Protein AF-A0A6C0F712-F1 (afdb_monomer_lite)

Foldseek 3Di:
DPVVVVVVPPPDPPDPPPPDPPVVVVVVVVVVVVVVVCVVVVVVPPPPCDPVNDDPVVLVVVLVVCVVCLVVLLVVLLVVLCVVCVPDDLPDDVSVVVSSVSSVVVSCPPPVSVVSVVVVVVVVVVVVVVVCVVVVD

Structure (mmCIF, N/CA/C/O backbone):
data_AF-A0A6C0F712-F1
#
_entry.id   AF-A0A6C0F712-F1
#
loop_
_atom_site.group_PDB
_atom_site.id
_atom_site.type_symbol
_atom_site.label_atom_id
_atom_site.label_alt_id
_atom_site.label_comp_id
_atom_site.label_asym_id
_atom_site.label_entity_id
_atom_site.label_seq_id
_atom_site.pdbx_PDB_ins_code
_atom_site.Cartn_x
_atom_site.Cartn_y
_atom_site.Cartn_z
_atom_site.occupancy
_atom_site.B_iso_or_equiv
_atom_site.auth_seq_id
_atom_site.auth_comp_id
_atom_site.auth_asym_id
_atom_site.auth_atom_id
_atom_site.pdbx_PDB_model_num
ATOM 1 N N . MET A 1 1 ? 10.070 54.646 58.671 1.00 51.31 1 MET A N 1
ATOM 2 C CA . MET A 1 1 ? 9.074 55.358 57.839 1.00 51.31 1 MET A CA 1
ATOM 3 C C . MET A 1 1 ? 8.854 54.618 56.508 1.00 51.31 1 MET A C 1
ATOM 5 O O . MET A 1 1 ? 9.031 55.185 55.448 1.00 51.31 1 MET A O 1
ATOM 9 N N . PHE A 1 2 ? 8.523 53.323 56.560 1.00 39.59 2 PHE A N 1
ATOM 10 C CA . PHE A 1 2 ? 8.191 52.489 55.382 1.00 39.59 2 PHE A CA 1
ATOM 11 C C . PHE A 1 2 ? 7.162 51.411 55.765 1.00 39.59 2 PHE A C 1
ATOM 13 O O . PHE A 1 2 ? 6.309 51.051 54.967 1.00 39.59 2 PHE A O 1
ATOM 20 N N . ILE A 1 3 ? 7.178 50.969 57.030 1.00 53.66 3 ILE A N 1
ATOM 21 C CA . ILE A 1 3 ? 6.225 49.988 57.568 1.00 53.66 3 ILE A CA 1
ATOM 22 C C . ILE A 1 3 ? 4.807 50.569 57.737 1.00 53.66 3 ILE A C 1
ATOM 24 O O . ILE A 1 3 ? 3.833 49.856 57.521 1.00 53.66 3 ILE A O 1
ATOM 28 N N . GLU A 1 4 ? 4.655 51.864 58.036 1.00 46.22 4 GLU A N 1
ATOM 29 C CA . GLU A 1 4 ? 3.317 52.466 58.186 1.00 46.22 4 GLU A CA 1
ATOM 30 C C . GLU A 1 4 ? 2.574 52.670 56.856 1.00 46.22 4 GLU A C 1
ATOM 32 O O . GLU A 1 4 ? 1.346 52.643 56.841 1.00 46.22 4 GLU A O 1
ATOM 37 N N . TYR A 1 5 ? 3.284 52.774 55.726 1.00 47.88 5 TYR A N 1
ATOM 38 C CA . TYR A 1 5 ? 2.657 52.985 54.414 1.00 47.88 5 TYR A CA 1
ATOM 39 C C . TYR A 1 5 ? 1.962 51.721 53.872 1.00 47.88 5 TYR A C 1
ATOM 41 O O . TYR A 1 5 ? 1.014 51.807 53.097 1.00 47.88 5 TYR A O 1
ATOM 49 N N . MET A 1 6 ? 2.379 50.534 54.327 1.00 48.38 6 MET A N 1
ATOM 50 C CA . MET A 1 6 ? 1.754 49.265 53.929 1.00 48.38 6 MET A CA 1
ATOM 51 C C . MET A 1 6 ? 0.448 48.976 54.678 1.00 48.38 6 MET A C 1
ATOM 53 O O . MET A 1 6 ? -0.370 48.201 54.195 1.00 48.38 6 MET A O 1
ATOM 57 N N . LYS A 1 7 ? 0.208 49.601 55.840 1.00 46.94 7 LYS A N 1
ATOM 58 C CA . LYS A 1 7 ? -0.998 49.327 56.639 1.00 46.94 7 LYS A CA 1
ATOM 59 C C . LYS A 1 7 ? -2.237 50.060 56.110 1.00 46.94 7 LYS A C 1
ATOM 61 O O . LYS A 1 7 ? -3.353 49.611 56.347 1.00 46.94 7 LYS A O 1
ATOM 66 N N . GLN A 1 8 ? -2.046 51.160 55.379 1.00 44.62 8 GLN A N 1
ATOM 67 C CA . GLN A 1 8 ? -3.132 52.038 54.934 1.00 44.62 8 GLN A CA 1
ATOM 68 C C . GLN A 1 8 ? -3.795 51.597 53.613 1.00 44.62 8 GLN A C 1
ATOM 70 O O . GLN A 1 8 ? -4.915 52.015 53.333 1.00 44.62 8 GLN A O 1
ATOM 75 N N . ASN A 1 9 ? -3.155 50.716 52.832 1.00 44.38 9 ASN A N 1
ATOM 76 C CA . ASN A 1 9 ? -3.662 50.271 51.524 1.00 44.38 9 ASN A CA 1
ATOM 77 C C . ASN A 1 9 ? -4.457 48.952 51.550 1.00 44.38 9 ASN A C 1
ATOM 79 O O . ASN A 1 9 ? -4.994 48.547 50.525 1.00 44.38 9 ASN A O 1
ATOM 83 N N . THR A 1 10 ? -4.614 48.314 52.713 1.00 48.81 10 THR A N 1
ATOM 84 C CA . THR A 1 10 ? -5.407 47.074 52.870 1.00 48.81 10 THR A CA 1
ATOM 85 C C . THR A 1 10 ? -6.902 47.332 53.096 1.00 48.81 10 THR A C 1
ATOM 87 O O . THR A 1 10 ? -7.635 46.437 53.499 1.00 48.81 10 THR A O 1
ATOM 90 N N . SER A 1 11 ? -7.368 48.566 52.900 1.00 52.41 11 SER A N 1
ATOM 91 C CA . SER A 1 11 ? -8.751 48.968 53.202 1.00 52.41 11 SER A CA 1
ATOM 92 C C . SER A 1 11 ? -9.638 49.076 51.959 1.00 52.41 11 SER A C 1
ATOM 94 O O . SER A 1 11 ? -10.776 49.514 52.080 1.00 52.41 11 SER A O 1
ATOM 96 N N . ASN A 1 12 ? -9.130 48.748 50.763 1.00 52.22 12 ASN A N 1
ATOM 97 C CA . ASN A 1 12 ? -9.851 49.000 49.509 1.00 52.22 12 ASN A CA 1
ATOM 98 C C . ASN A 1 12 ? -9.628 47.933 48.419 1.00 52.22 12 ASN A C 1
ATOM 100 O O . ASN A 1 12 ? -9.678 48.224 47.223 1.00 52.22 12 ASN A O 1
ATOM 104 N N . GLU A 1 13 ? -9.406 46.676 48.808 1.00 48.56 13 GLU A N 1
ATOM 105 C CA . GLU A 1 13 ? -9.495 45.563 47.860 1.00 48.56 13 GLU A CA 1
ATOM 106 C C . GLU A 1 13 ? -10.964 45.190 47.624 1.00 48.56 13 GLU A C 1
ATOM 108 O O . GLU A 1 13 ? -11.522 44.310 48.266 1.00 48.56 13 GLU A O 1
ATOM 113 N N . ASN A 1 14 ? -11.592 45.854 46.653 1.00 58.47 14 ASN A N 1
ATOM 114 C CA . ASN A 1 14 ? -12.935 45.524 46.155 1.00 58.47 14 ASN A CA 1
ATOM 115 C C . ASN A 1 14 ? -12.926 44.346 45.156 1.00 58.47 14 ASN A C 1
ATOM 117 O O . ASN A 1 14 ? -13.817 44.208 44.317 1.00 58.47 14 ASN A O 1
ATOM 121 N N . ARG A 1 15 ? -11.884 43.508 45.192 1.00 54.81 15 ARG A N 1
ATOM 122 C CA . ARG A 1 15 ? -11.829 42.283 44.392 1.00 54.81 15 ARG A CA 1
ATOM 123 C C . ARG A 1 15 ? -12.619 41.219 45.150 1.00 54.81 15 ARG A C 1
ATOM 125 O O . ARG A 1 15 ? -12.338 41.036 46.333 1.00 54.81 15 ARG A O 1
ATOM 132 N N . PRO A 1 16 ? -13.585 40.522 44.527 1.00 51.97 16 PRO A N 1
ATOM 133 C CA . PRO A 1 16 ? -14.293 39.444 45.202 1.00 51.97 16 PRO A CA 1
ATOM 134 C C . PRO A 1 16 ? -13.269 38.403 45.658 1.00 51.97 16 PRO A C 1
ATOM 136 O O . PRO A 1 16 ? -12.667 37.705 44.842 1.00 51.97 16 PRO A O 1
ATOM 139 N N . GLN A 1 17 ? -13.030 38.337 46.969 1.00 57.62 17 GLN A N 1
ATOM 140 C CA . GLN A 1 17 ? -12.241 37.270 47.557 1.00 57.62 17 GLN A CA 1
ATOM 141 C C . GLN A 1 17 ? -13.099 36.014 47.502 1.00 57.62 17 GLN A C 1
ATOM 143 O O . GLN A 1 17 ? -14.034 35.829 48.281 1.00 57.62 17 GLN A O 1
ATOM 148 N N . ILE A 1 18 ? -12.798 35.167 46.523 1.00 58.44 18 ILE A N 1
ATOM 149 C CA . ILE A 1 18 ? -13.325 33.814 46.440 1.00 58.44 18 ILE A CA 1
ATOM 150 C C . ILE A 1 18 ? -12.720 33.053 47.629 1.00 58.44 18 ILE A C 1
ATOM 152 O O . ILE A 1 18 ? -11.618 32.517 47.552 1.00 58.44 18 ILE A O 1
ATOM 156 N N . SER A 1 19 ? -13.426 33.061 48.762 1.00 55.50 19 SER A N 1
ATOM 157 C CA . SER A 1 19 ? -13.165 32.170 49.894 1.00 55.50 19 SER A CA 1
ATOM 158 C C . SER A 1 19 ? -13.634 30.772 49.503 1.00 55.50 19 SER A C 1
ATOM 160 O O . SER A 1 19 ? -14.694 30.303 49.909 1.00 55.50 19 SER A O 1
ATOM 162 N N . VAL A 1 20 ? -12.882 30.140 48.610 1.00 56.72 20 VAL A N 1
ATOM 163 C CA . VAL A 1 20 ? -13.051 28.727 48.293 1.00 56.72 20 VAL A CA 1
ATOM 164 C C . VAL A 1 20 ? -11.977 28.000 49.077 1.00 56.72 20 VAL A C 1
ATOM 166 O O . VAL A 1 20 ? -10.790 28.325 48.991 1.00 56.72 20 VAL A O 1
ATOM 169 N N . LYS A 1 21 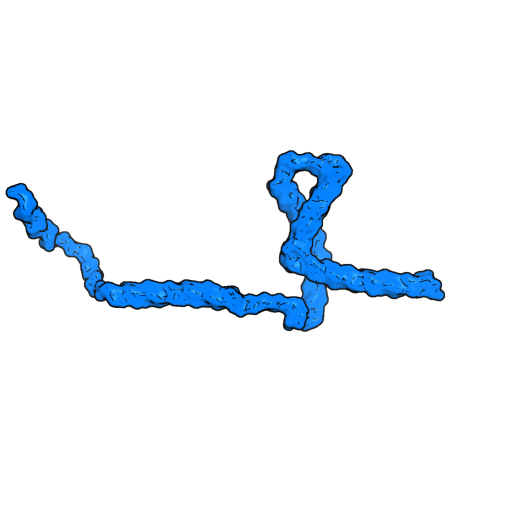? -12.406 27.049 49.909 1.00 58.41 21 LYS A N 1
ATOM 170 C CA . LYS A 1 21 ? -11.481 26.198 50.649 1.00 58.41 21 LYS A CA 1
ATOM 171 C C . LYS A 1 21 ? -10.590 25.495 49.630 1.00 58.41 21 LYS A C 1
ATOM 173 O O . LYS A 1 21 ? -11.085 24.974 48.636 1.00 58.41 21 LYS A O 1
ATOM 178 N N . ALA A 1 22 ? -9.284 25.447 49.885 1.00 57.06 22 ALA A N 1
ATOM 179 C CA . ALA A 1 22 ? -8.333 24.757 49.012 1.00 57.06 22 ALA A CA 1
ATOM 180 C C . ALA A 1 22 ? -8.746 23.295 48.716 1.00 57.06 22 ALA A C 1
ATOM 182 O O . ALA A 1 22 ? -8.443 22.785 47.642 1.00 57.06 22 ALA A O 1
ATOM 183 N N . SER A 1 23 ? -9.509 22.666 49.623 1.00 59.50 23 SER A N 1
ATOM 184 C CA . SER A 1 23 ? -10.128 21.346 49.437 1.00 59.50 23 SER A CA 1
ATOM 185 C C . SER A 1 23 ? -11.057 21.263 48.229 1.00 59.50 23 SER A C 1
ATOM 187 O O . SER A 1 23 ? -11.066 20.257 47.526 1.00 59.50 23 SER A O 1
ATOM 189 N N . ASP A 1 24 ? -11.831 22.315 47.975 1.00 60.00 24 ASP A N 1
ATOM 190 C CA . ASP A 1 24 ? -12.872 22.297 46.954 1.00 60.00 24 ASP A CA 1
ATOM 191 C C . ASP A 1 24 ? -12.218 22.432 45.571 1.00 60.00 24 ASP A C 1
ATOM 193 O O . ASP A 1 24 ? -12.538 21.676 44.658 1.00 60.00 24 ASP A O 1
ATOM 197 N N . ILE A 1 25 ? -11.193 23.287 45.444 1.00 60.66 25 ILE A N 1
ATOM 198 C CA . ILE A 1 25 ? -10.382 23.409 44.218 1.00 60.66 25 ILE A CA 1
ATOM 199 C C . ILE A 1 25 ? -9.634 22.103 43.927 1.00 60.66 25 ILE A C 1
ATOM 201 O O . ILE A 1 25 ? -9.622 21.653 42.783 1.00 60.66 25 ILE A O 1
ATOM 205 N N . GLN A 1 26 ? -9.045 21.474 44.948 1.00 60.22 26 GLN A N 1
ATOM 206 C CA . GLN A 1 26 ? -8.324 20.214 44.780 1.00 60.22 26 GLN A CA 1
ATOM 207 C C . GLN A 1 26 ? -9.251 19.089 44.303 1.00 60.22 26 GLN A C 1
ATOM 209 O O . GLN A 1 26 ? -8.901 18.379 43.366 1.00 60.22 26 GLN A O 1
ATOM 214 N N . SER A 1 27 ? -10.463 18.991 44.857 1.00 61.12 27 SER A N 1
ATOM 215 C CA . SER A 1 27 ? -11.439 17.978 44.435 1.00 61.12 27 SER A CA 1
ATOM 216 C C . SER A 1 27 ? -11.866 18.124 42.968 1.00 61.12 27 SER A C 1
ATOM 218 O O . SER A 1 27 ? -12.058 17.130 42.269 1.00 61.12 27 SER A O 1
ATOM 220 N N . HIS A 1 28 ? -11.962 19.360 42.467 1.00 61.69 28 HIS A N 1
ATOM 221 C CA . HIS A 1 28 ? -12.300 19.626 41.069 1.00 61.69 28 HIS A CA 1
ATOM 222 C C . HIS A 1 28 ? -11.129 19.360 40.115 1.00 61.69 28 HIS A C 1
ATOM 224 O O . HIS A 1 28 ? -11.352 18.907 38.993 1.00 61.69 28 HIS A O 1
ATOM 230 N N . LEU A 1 29 ? -9.892 19.615 40.552 1.00 63.62 29 LEU A N 1
ATOM 231 C CA . LEU A 1 29 ? -8.690 19.290 39.781 1.00 63.62 29 LEU A CA 1
ATOM 232 C C . LEU A 1 29 ? -8.474 17.774 39.696 1.00 63.62 29 LEU A C 1
ATOM 234 O O . LEU A 1 29 ? -8.284 17.264 38.596 1.00 63.62 29 LEU A O 1
ATOM 238 N N . GLU A 1 30 ? -8.605 17.056 40.815 1.00 68.31 30 GLU A N 1
ATOM 239 C CA . GLU A 1 30 ? -8.532 15.588 40.854 1.00 68.31 30 GLU A CA 1
ATOM 240 C C . GLU A 1 30 ? -9.624 14.950 39.986 1.00 68.31 30 GLU A C 1
ATOM 242 O O . GLU A 1 30 ? -9.361 13.993 39.262 1.00 68.31 30 GLU A O 1
ATOM 247 N N . HIS A 1 31 ? -10.844 15.500 39.990 1.00 67.38 31 HIS A N 1
ATOM 248 C CA . HIS A 1 31 ? -11.915 15.003 39.127 1.00 67.38 31 HIS A CA 1
ATOM 249 C C . HIS A 1 31 ? -11.620 15.223 37.637 1.00 67.38 31 HIS A C 1
ATOM 251 O O . HIS A 1 31 ? -11.854 14.324 36.834 1.00 67.38 31 HIS A O 1
ATOM 257 N N . ASN A 1 32 ? -11.080 16.384 37.257 1.00 66.75 32 ASN A N 1
ATOM 258 C CA . ASN A 1 32 ? -10.716 16.654 35.865 1.00 66.75 32 ASN A CA 1
ATOM 259 C C . ASN A 1 32 ? -9.565 15.759 35.389 1.00 66.75 32 ASN A C 1
ATOM 261 O O . ASN A 1 32 ? -9.631 15.233 34.280 1.00 66.75 32 ASN A O 1
ATOM 265 N N . GLU A 1 33 ? -8.557 15.530 36.231 1.00 62.28 33 GLU A N 1
ATOM 266 C CA . GLU A 1 33 ? -7.443 14.628 35.924 1.00 62.28 33 GLU A CA 1
ATOM 267 C C . GLU A 1 33 ? -7.909 13.164 35.832 1.00 62.28 33 GLU A C 1
ATOM 269 O O . GLU A 1 33 ? -7.499 12.430 34.933 1.00 62.28 33 GLU A O 1
ATOM 274 N N . LEU A 1 34 ? -8.840 12.735 36.693 1.00 65.69 34 LEU A N 1
ATOM 275 C CA . LEU A 1 34 ? -9.469 11.411 36.606 1.00 65.69 34 LEU A CA 1
ATOM 276 C C . LEU A 1 34 ? -10.303 11.245 35.331 1.00 65.69 34 LEU A C 1
ATOM 278 O O . LEU A 1 34 ? -10.236 10.204 34.686 1.00 65.69 34 LEU A O 1
ATOM 282 N N . VAL A 1 35 ? -11.061 12.262 34.923 1.00 68.62 35 VAL A N 1
ATOM 283 C CA . VAL A 1 35 ? -11.843 12.218 33.676 1.00 68.62 35 VAL A CA 1
ATOM 284 C C . VAL A 1 35 ? -10.925 12.190 32.452 1.00 68.62 35 VAL A C 1
ATOM 286 O O . VAL A 1 35 ? -11.175 11.437 31.506 1.00 68.62 35 VAL A O 1
ATOM 289 N N . GLU A 1 36 ? -9.839 12.964 32.470 1.00 61.62 36 GLU A N 1
ATOM 290 C CA . GLU A 1 36 ? -8.845 12.978 31.398 1.00 61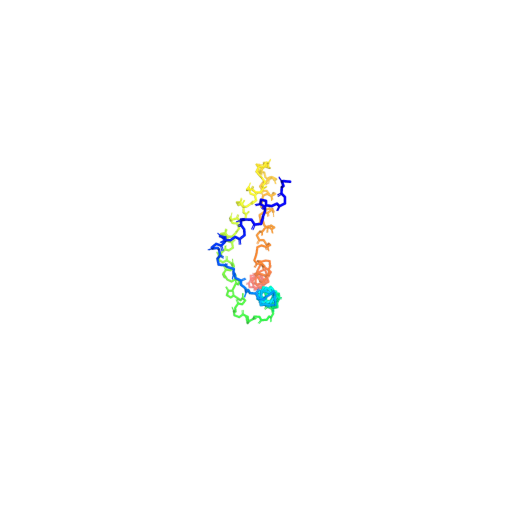.62 36 GLU A CA 1
ATOM 291 C C . GLU A 1 36 ? -8.117 11.631 31.308 1.00 61.62 36 GLU A C 1
ATOM 293 O O . GLU A 1 36 ? -8.095 11.014 30.240 1.00 61.62 36 GLU A O 1
ATOM 298 N N . THR A 1 37 ? -7.631 11.099 32.430 1.00 60.25 37 THR A N 1
ATOM 299 C CA . THR A 1 37 ? -6.987 9.778 32.477 1.00 60.25 37 THR A CA 1
ATOM 300 C C . THR A 1 37 ? -7.954 8.655 32.110 1.00 60.25 37 THR A C 1
ATOM 302 O O . THR A 1 37 ? -7.578 7.779 31.333 1.00 60.25 37 THR A O 1
ATOM 305 N N . GLU A 1 38 ? -9.216 8.680 32.538 1.00 60.09 38 GLU A N 1
ATOM 306 C CA . GLU A 1 38 ? -10.223 7.712 32.088 1.00 60.09 38 GLU A CA 1
ATOM 307 C C . GLU A 1 38 ? -10.466 7.786 30.578 1.00 60.09 38 GLU A C 1
ATOM 309 O O . GLU A 1 38 ? -10.592 6.747 29.928 1.00 60.09 38 GLU A O 1
ATOM 314 N N . SER A 1 39 ? -10.523 8.989 30.000 1.00 59.72 39 SER A N 1
ATOM 315 C CA . SER A 1 39 ? -10.703 9.162 28.554 1.00 59.72 39 SER A CA 1
ATOM 316 C C . SER A 1 39 ? -9.499 8.644 27.759 1.00 59.72 39 SER A C 1
ATOM 318 O O . SER A 1 39 ? -9.661 8.057 26.685 1.00 59.72 39 SER A O 1
ATOM 320 N N . ILE A 1 40 ? -8.296 8.780 28.317 1.00 59.75 40 ILE A N 1
ATOM 321 C CA . ILE A 1 40 ? -7.062 8.243 27.749 1.00 59.75 40 ILE A CA 1
ATOM 322 C C . ILE A 1 40 ? -7.065 6.711 27.871 1.00 59.75 40 ILE A C 1
ATOM 324 O O . ILE A 1 40 ? -6.859 6.020 26.876 1.00 59.75 40 ILE A O 1
ATOM 328 N N . THR A 1 41 ? -7.400 6.160 29.041 1.00 57.22 41 THR A N 1
ATOM 329 C CA . THR A 1 41 ? -7.379 4.708 29.309 1.00 57.22 41 THR A CA 1
ATOM 330 C C . THR A 1 41 ? -8.465 3.956 28.528 1.00 57.22 41 THR A C 1
ATOM 332 O O . THR A 1 41 ? -8.184 2.921 27.924 1.00 57.22 41 THR A O 1
ATOM 335 N N . LYS A 1 42 ? -9.682 4.511 28.420 1.00 55.31 42 LYS A N 1
ATOM 336 C CA . LYS A 1 42 ? -10.778 3.945 27.605 1.00 55.31 42 LYS A CA 1
ATOM 337 C C . LYS A 1 42 ? -10.454 3.909 26.107 1.00 55.31 42 LYS A C 1
ATOM 339 O O . LYS A 1 42 ? -10.986 3.062 25.391 1.00 55.31 42 LYS A O 1
ATOM 344 N N . ASN A 1 43 ? -9.582 4.792 25.613 1.00 53.56 43 ASN A N 1
ATOM 345 C CA . ASN A 1 43 ? -9.123 4.735 24.222 1.00 53.56 43 ASN A CA 1
ATOM 346 C C . ASN A 1 43 ? -8.098 3.613 23.979 1.00 53.56 43 ASN A C 1
ATOM 348 O O . ASN A 1 43 ? -8.072 3.067 22.876 1.00 53.56 43 ASN A O 1
ATOM 352 N N . TYR A 1 44 ? -7.318 3.214 24.990 1.00 53.44 44 TYR A N 1
ATOM 353 C CA . TYR A 1 44 ? -6.392 2.077 24.887 1.00 53.44 44 TYR A CA 1
ATOM 354 C C . TYR A 1 44 ? -7.101 0.711 24.910 1.00 53.44 44 TYR A C 1
ATOM 356 O O . TYR A 1 44 ? -6.589 -0.247 24.334 1.00 53.44 44 TYR A O 1
ATOM 364 N N . GLU A 1 45 ? -8.293 0.610 25.507 1.00 51.50 45 GLU A N 1
ATOM 365 C CA . GLU A 1 45 ? -9.068 -0.641 25.574 1.00 51.50 45 GLU A CA 1
ATOM 366 C C . GLU A 1 45 ? -9.938 -0.934 24.342 1.00 51.50 45 GLU A C 1
ATOM 368 O O . GLU A 1 45 ? -10.595 -1.979 24.290 1.00 51.50 45 GLU A O 1
ATOM 373 N N . LYS A 1 46 ? -9.943 -0.077 23.309 1.00 55.91 46 LYS A N 1
ATOM 374 C CA . LYS A 1 46 ? -10.549 -0.444 22.020 1.00 55.91 46 LYS A CA 1
ATOM 375 C C . LYS A 1 46 ? -9.708 -1.544 21.374 1.00 55.91 46 LYS A C 1
ATOM 377 O O . LYS A 1 46 ? -8.801 -1.277 20.589 1.00 55.91 46 LYS A O 1
ATOM 382 N N . LYS A 1 47 ? -10.017 -2.791 21.737 1.00 55.41 47 LYS A N 1
ATOM 383 C CA . LYS A 1 47 ? -9.480 -4.023 21.158 1.00 55.41 47 LYS A CA 1
ATOM 384 C C . LYS A 1 47 ? -9.446 -3.849 19.639 1.00 55.41 47 LYS A C 1
ATOM 386 O O . LYS A 1 47 ? -10.501 -3.687 19.027 1.00 55.41 47 LYS A O 1
ATOM 391 N N . LYS A 1 48 ? -8.248 -3.813 19.043 1.00 59.38 48 LYS A N 1
ATOM 392 C CA . LYS A 1 48 ? -8.101 -3.786 17.583 1.00 59.38 48 LYS A CA 1
ATOM 393 C C . LYS A 1 48 ? -8.842 -5.007 17.043 1.00 59.38 48 LYS A C 1
ATOM 395 O O . LYS A 1 48 ? -8.412 -6.130 17.288 1.00 59.38 48 LYS A O 1
ATOM 400 N N . LEU A 1 49 ? -9.983 -4.774 16.397 1.00 61.31 49 LEU A N 1
ATOM 401 C CA . LEU A 1 49 ? -10.738 -5.810 15.705 1.00 61.31 49 LEU A CA 1
ATOM 402 C C . LEU A 1 49 ? -9.815 -6.386 14.638 1.00 61.31 49 LEU A C 1
ATOM 404 O O . LEU A 1 49 ? -9.301 -5.648 13.796 1.00 61.31 49 LEU A O 1
ATOM 408 N N . THR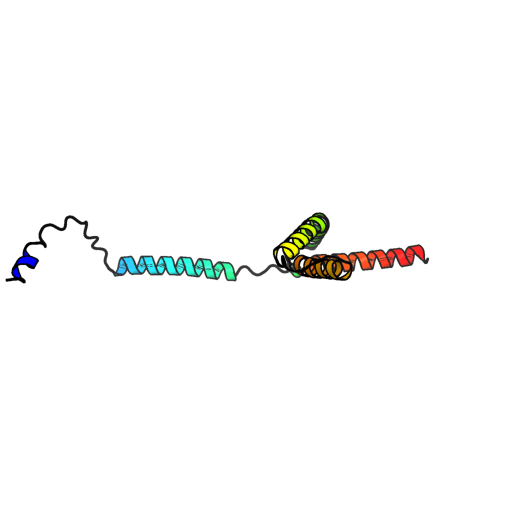 A 1 50 ? -9.530 -7.678 14.736 1.00 71.69 50 THR A N 1
ATOM 409 C CA . THR A 1 50 ? -8.715 -8.363 13.740 1.00 71.69 50 THR A CA 1
ATOM 410 C C . THR A 1 50 ? -9.621 -8.906 12.645 1.00 71.69 50 THR A C 1
ATOM 412 O O . THR A 1 50 ? -10.811 -9.126 12.860 1.00 71.69 50 THR A O 1
ATOM 415 N N . ILE A 1 51 ? -9.063 -9.191 11.469 1.00 72.81 51 ILE A N 1
ATOM 416 C CA . ILE A 1 51 ? -9.820 -9.810 10.371 1.00 72.81 51 ILE A CA 1
ATOM 417 C C . ILE A 1 51 ? -10.462 -11.152 10.752 1.00 72.81 51 ILE A C 1
ATOM 419 O O . ILE A 1 51 ? -11.409 -11.572 10.105 1.00 72.81 51 ILE A O 1
ATOM 423 N N . MET A 1 52 ? -9.956 -11.834 11.787 1.00 73.56 52 MET A N 1
ATOM 424 C CA . MET A 1 52 ? -10.527 -13.095 12.269 1.00 73.56 52 MET A CA 1
ATOM 425 C C . MET A 1 52 ? -11.771 -12.893 13.139 1.00 73.56 52 MET A C 1
ATOM 427 O O . MET A 1 52 ? -12.533 -13.836 13.331 1.00 73.56 52 MET A O 1
ATOM 431 N N . ASP A 1 53 ? -11.980 -11.680 13.650 1.00 80.06 53 ASP A N 1
ATOM 432 C CA . ASP A 1 53 ? -13.146 -11.322 14.459 1.00 80.06 53 ASP A CA 1
ATOM 433 C C . ASP A 1 53 ? -14.320 -10.828 13.591 1.00 80.06 53 ASP A C 1
ATOM 435 O O . ASP A 1 53 ? -15.436 -10.659 14.086 1.00 80.06 53 ASP A O 1
ATOM 439 N N . GLU A 1 54 ? -14.083 -10.582 12.298 1.00 82.25 54 GLU A N 1
ATOM 440 C CA . GLU A 1 54 ? -15.082 -10.058 11.369 1.00 82.25 54 GLU A CA 1
ATOM 441 C C . GLU A 1 54 ? -15.762 -11.166 10.551 1.00 82.25 54 GLU A C 1
ATOM 443 O O . GLU A 1 54 ? -15.123 -12.144 10.155 1.00 82.25 54 GLU A O 1
ATOM 448 N N . PRO A 1 55 ? -17.068 -11.032 10.244 1.00 87.62 55 PRO A N 1
ATOM 449 C CA . PRO A 1 55 ? -17.740 -11.982 9.371 1.00 87.62 55 PRO A CA 1
ATOM 450 C C . PRO A 1 55 ? -17.157 -11.902 7.958 1.00 87.62 55 PRO A C 1
ATOM 452 O O . PRO A 1 55 ? -16.898 -10.814 7.443 1.00 87.62 55 PRO A O 1
ATOM 455 N N . LEU A 1 56 ? -17.035 -13.057 7.297 1.00 83.25 56 LEU A N 1
ATOM 456 C CA . LEU A 1 56 ? -16.444 -13.174 5.959 1.00 83.25 56 LEU A CA 1
ATOM 457 C C . LEU A 1 56 ? -17.058 -12.203 4.942 1.00 83.25 56 LEU A C 1
ATOM 459 O O . LEU A 1 56 ? -16.332 -11.655 4.121 1.00 83.25 56 LEU A O 1
ATOM 463 N N . ASN A 1 57 ? -18.369 -11.950 5.024 1.00 86.81 57 ASN A N 1
ATOM 464 C CA . ASN A 1 57 ? -19.037 -10.985 4.153 1.00 86.81 57 ASN A CA 1
ATOM 465 C C . ASN A 1 57 ? -18.393 -9.591 4.237 1.00 86.81 57 ASN A C 1
ATOM 467 O O . ASN A 1 57 ? -18.058 -9.007 3.215 1.00 86.81 57 ASN A O 1
ATOM 471 N N . ASN A 1 58 ? -18.120 -9.105 5.451 1.00 86.50 58 ASN A N 1
ATOM 472 C CA . ASN A 1 58 ? -17.488 -7.800 5.644 1.00 86.50 58 ASN A CA 1
ATOM 473 C C . ASN A 1 58 ? -16.053 -7.784 5.109 1.00 86.50 58 ASN A C 1
ATOM 475 O O . ASN A 1 58 ? -15.615 -6.775 4.563 1.00 86.50 58 ASN A O 1
ATOM 479 N N . ILE A 1 59 ? -15.321 -8.893 5.241 1.00 85.62 59 ILE A N 1
ATOM 480 C CA . ILE A 1 59 ? -13.955 -9.017 4.715 1.00 85.62 59 ILE A CA 1
ATOM 481 C C . ILE A 1 59 ? -13.969 -8.941 3.185 1.00 85.62 59 ILE A C 1
ATOM 483 O O . ILE A 1 59 ? -13.140 -8.245 2.596 1.00 85.62 59 ILE A O 1
ATOM 487 N N . VAL A 1 60 ? -14.919 -9.622 2.539 1.00 86.25 60 VAL A N 1
ATOM 488 C CA . VAL A 1 60 ? -15.100 -9.575 1.082 1.00 86.25 60 VAL A CA 1
ATOM 489 C C . VAL A 1 60 ? -15.480 -8.164 0.637 1.00 86.25 60 VAL A C 1
ATOM 491 O O . VAL A 1 60 ? -14.818 -7.627 -0.248 1.00 86.25 60 VAL A O 1
ATOM 494 N N . ASP A 1 61 ? -16.455 -7.529 1.290 1.00 88.50 61 ASP A N 1
ATOM 495 C CA . ASP A 1 61 ? -16.884 -6.161 0.967 1.00 88.50 61 ASP A CA 1
ATOM 496 C C . ASP A 1 61 ? -15.728 -5.157 1.102 1.00 88.50 61 ASP A C 1
ATOM 498 O O . ASP A 1 61 ? -15.505 -4.323 0.223 1.00 88.50 61 ASP A O 1
ATOM 502 N N . LYS A 1 62 ? -14.923 -5.273 2.165 1.00 86.94 62 LYS A N 1
ATOM 503 C CA . LYS A 1 62 ? -13.719 -4.452 2.360 1.00 86.94 62 LYS A CA 1
ATOM 504 C C . LYS A 1 62 ? -12.648 -4.728 1.311 1.00 86.94 62 LYS A C 1
ATOM 506 O O . LYS A 1 62 ? -12.022 -3.788 0.837 1.00 86.94 62 LYS A O 1
ATOM 511 N N . THR A 1 63 ? -12.464 -5.985 0.912 1.00 86.31 63 THR A N 1
ATOM 512 C CA . THR A 1 63 ? -11.505 -6.360 -0.138 1.00 86.31 63 THR A CA 1
ATOM 513 C C . THR A 1 63 ? -11.942 -5.825 -1.505 1.00 86.31 63 THR A C 1
ATOM 515 O O . THR A 1 63 ? -11.106 -5.359 -2.280 1.00 86.31 63 THR A O 1
ATOM 518 N N . LEU A 1 64 ? -13.243 -5.841 -1.808 1.00 86.88 64 LEU A N 1
ATOM 519 C CA . LEU A 1 64 ? -13.792 -5.249 -3.030 1.00 86.88 64 LEU A CA 1
ATOM 520 C C . LEU A 1 64 ? -13.652 -3.728 -3.024 1.00 86.88 64 LEU A C 1
ATOM 522 O O . LEU A 1 64 ? -13.171 -3.170 -4.007 1.00 86.88 64 LEU A O 1
ATOM 526 N N . ASN A 1 65 ? -13.990 -3.069 -1.914 1.00 87.38 65 ASN A N 1
ATOM 527 C CA . ASN A 1 65 ? -13.775 -1.630 -1.762 1.00 87.38 65 ASN A CA 1
ATOM 528 C C . ASN A 1 65 ? -12.295 -1.276 -1.927 1.00 87.38 65 ASN A C 1
ATOM 530 O O . ASN A 1 65 ? -11.969 -0.393 -2.714 1.00 87.38 65 ASN A O 1
ATOM 534 N N . PHE A 1 66 ? -11.397 -2.015 -1.273 1.00 86.69 66 PHE A N 1
ATOM 535 C CA . PHE A 1 66 ? -9.959 -1.874 -1.480 1.00 86.69 66 PHE A CA 1
ATOM 536 C C . PHE A 1 66 ? -9.594 -2.030 -2.960 1.00 86.69 66 PHE A C 1
ATOM 538 O O . PHE A 1 66 ? -8.889 -1.196 -3.503 1.00 86.69 66 PHE A O 1
ATOM 545 N N . THR A 1 67 ? -10.115 -3.045 -3.651 1.00 84.50 67 THR A N 1
ATOM 546 C CA . THR A 1 67 ? -9.816 -3.266 -5.075 1.00 84.50 67 THR A CA 1
ATOM 547 C C . THR A 1 67 ? -10.259 -2.082 -5.939 1.00 84.50 67 THR A C 1
ATOM 549 O O . THR A 1 67 ? -9.499 -1.646 -6.801 1.00 84.50 67 THR A O 1
ATOM 552 N N . VAL A 1 68 ? -11.448 -1.529 -5.690 1.00 87.56 68 VAL A N 1
ATOM 553 C CA . VAL A 1 68 ? -11.994 -0.388 -6.445 1.00 87.56 68 VAL A CA 1
ATOM 554 C C . VAL A 1 68 ? -11.195 0.892 -6.199 1.00 87.56 68 VAL A C 1
ATOM 556 O O . VAL A 1 68 ? -10.873 1.588 -7.158 1.00 87.56 68 VAL A O 1
ATOM 559 N N . TYR A 1 69 ? -10.845 1.185 -4.946 1.00 85.69 69 TYR A N 1
ATOM 560 C CA . TYR A 1 69 ? -10.152 2.427 -4.577 1.00 85.69 69 TYR A CA 1
ATOM 561 C C . TYR A 1 69 ? -8.619 2.321 -4.611 1.00 85.69 69 TYR A C 1
ATOM 563 O O . TYR A 1 69 ? -7.930 3.335 -4.565 1.00 85.69 69 TYR A O 1
ATOM 571 N N . SER A 1 70 ? -8.067 1.114 -4.769 1.00 83.81 70 SER A N 1
ATOM 572 C CA . SER A 1 70 ? -6.618 0.860 -4.757 1.00 83.81 70 SER A CA 1
ATOM 573 C C . SER A 1 70 ? -5.834 1.698 -5.764 1.00 83.81 70 SER A C 1
ATOM 575 O O . SER A 1 70 ? -4.686 2.052 -5.507 1.00 83.81 70 SER A O 1
ATOM 577 N N . PHE A 1 71 ? -6.429 2.013 -6.913 1.00 84.31 71 PHE A N 1
ATOM 578 C CA . PHE A 1 71 ? -5.773 2.816 -7.940 1.00 84.31 71 PHE A CA 1
ATOM 579 C C . PHE A 1 71 ? -5.629 4.287 -7.529 1.00 84.31 71 PHE A C 1
ATOM 581 O O . PHE A 1 71 ? -4.585 4.898 -7.778 1.00 84.31 71 PHE A O 1
ATOM 588 N N . ASP A 1 72 ? -6.652 4.837 -6.876 1.00 85.88 72 ASP A N 1
ATOM 589 C CA . ASP A 1 72 ? -6.643 6.208 -6.368 1.00 85.88 72 ASP A CA 1
ATOM 590 C C . ASP A 1 72 ? -5.653 6.322 -5.202 1.00 85.88 72 ASP A C 1
ATOM 592 O O . ASP A 1 72 ? -4.763 7.172 -5.231 1.00 85.88 72 ASP A O 1
ATOM 596 N N . ASP A 1 73 ? -5.700 5.373 -4.264 1.00 84.75 73 ASP A N 1
ATOM 597 C CA . ASP A 1 73 ? -4.759 5.268 -3.142 1.00 84.75 73 ASP A CA 1
ATOM 598 C C . ASP A 1 73 ? -3.300 5.116 -3.622 1.00 84.75 73 ASP A C 1
ATOM 600 O O . ASP A 1 73 ? -2.366 5.676 -3.041 1.00 84.75 73 ASP A O 1
ATOM 604 N N . TYR A 1 74 ? -3.070 4.365 -4.705 1.00 85.81 74 TYR A N 1
ATOM 605 C CA . TYR A 1 74 ? -1.737 4.222 -5.298 1.00 85.81 74 TYR A CA 1
ATOM 606 C C . TYR A 1 74 ? -1.260 5.513 -5.973 1.00 85.81 74 TYR A C 1
ATOM 608 O O . TYR A 1 74 ? -0.079 5.866 -5.894 1.00 85.81 74 TYR A O 1
ATOM 616 N N . SER A 1 75 ? -2.173 6.231 -6.627 1.00 86.19 75 SER A N 1
ATOM 617 C CA . SER A 1 75 ? -1.879 7.532 -7.232 1.00 86.19 75 SER A CA 1
ATOM 618 C C . SER A 1 75 ? -1.519 8.558 -6.159 1.00 86.19 75 SER A C 1
ATOM 620 O O . SER A 1 75 ? -0.527 9.276 -6.304 1.00 86.19 75 SER A O 1
ATOM 622 N N . GLU A 1 76 ? -2.237 8.552 -5.037 1.00 88.25 76 GLU A N 1
ATOM 623 C CA . GLU A 1 76 ? -1.902 9.365 -3.871 1.00 88.25 76 GLU A CA 1
ATOM 624 C C . GLU A 1 76 ? -0.527 8.983 -3.298 1.00 88.25 76 GLU A C 1
ATOM 626 O O . GLU A 1 76 ? 0.309 9.852 -3.039 1.00 88.25 76 GLU A O 1
ATOM 631 N N . ALA A 1 77 ? -0.224 7.686 -3.181 1.00 86.81 77 ALA A N 1
ATOM 632 C CA . ALA A 1 77 ? 1.083 7.221 -2.718 1.00 86.81 77 ALA A CA 1
ATOM 633 C C . ALA A 1 77 ? 2.234 7.702 -3.625 1.00 86.81 77 ALA A C 1
ATOM 635 O O . ALA A 1 77 ? 3.302 8.069 -3.127 1.00 86.81 77 ALA A O 1
ATOM 636 N N . LEU A 1 78 ? 2.032 7.764 -4.946 1.00 88.62 78 LEU A N 1
ATOM 637 C CA . LEU A 1 78 ? 3.017 8.327 -5.878 1.00 88.62 78 LEU A CA 1
ATOM 638 C C . LEU A 1 78 ? 3.283 9.816 -5.617 1.00 88.62 78 LEU A C 1
ATOM 640 O O . LEU A 1 78 ? 4.438 10.253 -5.663 1.00 88.62 78 LEU A O 1
ATOM 644 N N . GLU A 1 79 ? 2.243 10.599 -5.340 1.00 87.19 79 GLU A N 1
ATOM 645 C CA . GLU A 1 79 ? 2.385 12.017 -4.993 1.00 87.19 79 GLU A CA 1
ATOM 646 C C . GLU A 1 79 ? 3.074 12.206 -3.636 1.00 87.19 79 GLU A C 1
ATOM 648 O O . GLU A 1 79 ? 3.969 13.051 -3.495 1.00 87.19 79 GLU A O 1
ATOM 653 N N . GLN A 1 80 ? 2.743 11.363 -2.656 1.00 86.06 80 GLN A N 1
ATOM 654 C CA . GLN A 1 80 ? 3.397 11.362 -1.349 1.00 86.06 80 GLN A CA 1
ATOM 655 C C . GLN A 1 80 ? 4.903 11.090 -1.465 1.00 86.06 80 GLN A C 1
ATOM 657 O O . GLN A 1 80 ? 5.698 11.797 -0.846 1.00 86.06 80 GLN A O 1
ATOM 662 N N . VAL A 1 81 ? 5.340 10.143 -2.302 1.00 86.88 81 VAL A N 1
ATOM 663 C CA . VAL A 1 81 ? 6.781 9.904 -2.516 1.00 86.88 81 VAL A CA 1
ATOM 664 C C . VAL A 1 81 ? 7.464 11.116 -3.147 1.00 86.88 81 VAL A C 1
ATOM 666 O O . VAL A 1 81 ? 8.526 11.529 -2.676 1.00 86.88 81 VAL A O 1
ATOM 669 N N . LYS A 1 82 ? 6.857 11.721 -4.175 1.00 85.06 82 LYS A N 1
ATOM 670 C CA . LYS A 1 82 ? 7.423 12.903 -4.849 1.00 85.06 82 LYS A CA 1
ATOM 671 C C . LYS A 1 82 ? 7.568 14.090 -3.897 1.00 85.06 82 LYS A C 1
ATOM 673 O O . LYS A 1 82 ? 8.585 14.776 -3.926 1.00 85.06 82 LYS A O 1
ATOM 678 N N . SER A 1 83 ? 6.578 14.310 -3.032 1.00 86.31 83 SER A N 1
ATOM 679 C CA . SER A 1 83 ? 6.643 15.364 -2.012 1.00 86.31 83 SER A CA 1
ATOM 680 C C . SER A 1 83 ? 7.645 15.049 -0.897 1.00 86.31 83 SER A C 1
ATOM 682 O O . SER A 1 83 ? 8.285 15.961 -0.371 1.00 86.31 83 SER A O 1
ATOM 684 N N . ARG A 1 84 ? 7.827 13.769 -0.547 1.00 84.81 84 ARG A N 1
ATOM 685 C CA . ARG A 1 84 ? 8.762 13.337 0.499 1.00 84.81 84 ARG A CA 1
ATOM 686 C C . ARG A 1 84 ? 10.224 13.409 0.062 1.00 84.81 84 ARG A C 1
ATOM 688 O O . ARG A 1 84 ? 11.083 13.698 0.895 1.00 84.81 84 ARG A O 1
ATOM 695 N N . PHE A 1 85 ? 10.499 13.173 -1.218 1.00 83.31 85 PHE A N 1
ATOM 696 C CA . PHE A 1 85 ? 11.844 13.175 -1.797 1.00 83.31 85 PHE A CA 1
ATOM 697 C C . PHE A 1 85 ? 11.962 14.183 -2.954 1.00 83.31 85 PHE A C 1
ATOM 699 O O . PHE A 1 85 ? 12.172 13.785 -4.098 1.00 83.31 85 PHE A O 1
ATOM 706 N N . PRO A 1 86 ? 11.882 15.500 -2.681 1.00 76.62 86 PRO A N 1
ATOM 707 C CA . PRO A 1 86 ? 11.903 16.525 -3.730 1.00 76.62 86 PRO A CA 1
ATOM 708 C C . PRO A 1 86 ? 13.266 16.658 -4.433 1.00 76.62 86 PRO A C 1
ATOM 710 O O . PRO A 1 86 ? 13.343 17.209 -5.525 1.00 76.62 86 PRO A O 1
ATOM 713 N N . ASN A 1 87 ? 14.341 16.168 -3.806 1.00 75.31 87 ASN A N 1
ATOM 714 C CA . ASN A 1 87 ? 15.713 16.277 -4.309 1.00 75.31 87 ASN A CA 1
ATOM 715 C C . ASN A 1 87 ? 16.185 15.031 -5.078 1.00 75.31 87 ASN A C 1
ATOM 717 O O . ASN A 1 87 ? 17.297 15.041 -5.606 1.00 75.31 87 ASN A O 1
ATOM 721 N N . GLU A 1 88 ? 15.395 13.952 -5.117 1.00 75.44 88 GLU A N 1
ATOM 722 C CA . GLU A 1 88 ? 15.740 12.775 -5.916 1.00 75.44 88 GLU A CA 1
ATOM 723 C C . GLU A 1 88 ? 15.243 12.944 -7.353 1.00 75.44 88 GLU A C 1
ATOM 725 O O . GLU A 1 88 ? 14.063 13.185 -7.607 1.00 75.44 88 GLU A O 1
ATOM 730 N N . SER A 1 89 ? 16.148 12.781 -8.318 1.00 74.12 89 SER A N 1
ATOM 731 C CA . SER A 1 89 ? 15.771 12.666 -9.720 1.00 74.12 89 SER A CA 1
ATOM 732 C C . SER A 1 89 ? 15.225 11.263 -9.985 1.00 74.12 89 SER A C 1
ATOM 734 O O . SER A 1 89 ? 15.962 10.287 -10.113 1.00 74.12 89 SER A O 1
ATOM 736 N N . PHE A 1 90 ? 13.904 11.159 -10.116 1.00 73.69 90 PHE A N 1
ATOM 737 C CA . PHE A 1 90 ? 13.245 9.936 -10.588 1.00 73.69 90 PHE A CA 1
ATOM 738 C C . PHE A 1 90 ? 13.326 9.766 -12.118 1.00 73.69 90 PHE A C 1
ATOM 740 O O . PHE A 1 90 ? 12.689 8.883 -12.682 1.00 73.69 90 PHE A O 1
ATOM 747 N N . GLU A 1 91 ? 14.118 10.590 -12.806 1.00 73.50 91 GLU A N 1
ATOM 748 C CA . GLU A 1 91 ? 14.271 10.539 -14.257 1.00 73.50 91 GLU A CA 1
ATOM 749 C C . GLU A 1 91 ? 15.032 9.280 -14.712 1.00 73.50 91 GLU A C 1
ATOM 751 O O . GLU A 1 91 ? 16.029 8.856 -14.122 1.00 73.50 91 GLU A O 1
ATOM 756 N N . GLY A 1 92 ? 14.553 8.668 -15.798 1.00 84.06 92 GLY A N 1
ATOM 757 C CA . GLY A 1 92 ? 15.103 7.430 -16.353 1.00 84.06 92 GLY A CA 1
ATOM 758 C C . GLY A 1 92 ? 14.503 6.148 -15.758 1.00 84.06 92 GLY A C 1
ATOM 759 O O . GLY A 1 92 ? 13.702 6.163 -14.829 1.00 84.06 92 GLY A O 1
ATOM 760 N N . PHE A 1 93 ? 14.884 4.996 -16.321 1.00 81.50 93 PHE A N 1
ATOM 761 C CA . PHE A 1 93 ? 14.290 3.695 -15.973 1.00 81.50 93 PHE A CA 1
ATOM 762 C C . PHE A 1 93 ? 14.510 3.305 -14.502 1.00 81.50 93 PHE A C 1
ATOM 764 O O . PHE A 1 93 ? 13.576 2.894 -13.820 1.00 81.50 93 PHE A O 1
ATOM 771 N N . SER A 1 94 ? 15.736 3.474 -13.996 1.00 83.38 94 SER A N 1
ATOM 772 C CA . SER A 1 94 ? 16.080 3.145 -12.604 1.00 83.38 94 SER A CA 1
ATOM 773 C C . SER A 1 94 ? 15.397 4.084 -11.601 1.00 83.38 94 SER A C 1
ATOM 775 O O . SER A 1 94 ? 14.924 3.633 -10.560 1.00 83.38 94 SER A O 1
ATOM 777 N N . GLY A 1 95 ? 15.286 5.376 -11.934 1.00 82.88 95 GLY A N 1
ATOM 778 C CA . GLY A 1 95 ? 14.574 6.365 -11.123 1.00 82.88 95 GLY A CA 1
ATOM 779 C C . GLY A 1 95 ? 13.080 6.057 -11.029 1.00 82.88 95 GLY A C 1
ATOM 780 O O . GLY A 1 95 ? 12.543 5.963 -9.927 1.00 82.88 95 GLY A O 1
ATOM 781 N N . ASN A 1 96 ? 12.433 5.772 -12.161 1.00 84.50 96 ASN A N 1
ATOM 782 C CA . ASN A 1 96 ? 11.029 5.359 -12.182 1.00 84.50 96 ASN A CA 1
ATOM 783 C C . ASN A 1 96 ? 10.799 4.057 -11.401 1.00 84.50 96 ASN A C 1
ATOM 785 O O . ASN A 1 96 ? 9.843 3.965 -10.635 1.00 84.50 96 ASN A O 1
ATOM 789 N N . LEU A 1 97 ? 11.691 3.067 -11.527 1.00 86.06 97 LEU A N 1
ATOM 790 C CA . LEU A 1 97 ? 11.595 1.829 -10.749 1.00 86.06 97 LEU A CA 1
ATOM 791 C C . LEU A 1 97 ? 11.643 2.110 -9.238 1.00 86.06 97 LEU A C 1
ATOM 793 O O . LEU A 1 97 ? 10.827 1.577 -8.487 1.00 86.06 97 LEU A O 1
ATOM 797 N N . LYS A 1 98 ? 12.568 2.972 -8.795 1.00 85.38 98 LYS A N 1
ATOM 798 C CA . LYS A 1 98 ? 12.661 3.396 -7.391 1.00 85.38 98 LYS A CA 1
ATOM 799 C C . LYS A 1 98 ? 11.397 4.116 -6.929 1.00 85.38 98 LYS A C 1
ATOM 801 O O . LYS A 1 98 ? 10.892 3.792 -5.859 1.00 85.38 98 LYS A O 1
ATOM 806 N N . LEU A 1 99 ? 10.865 5.037 -7.734 1.00 87.31 99 LEU A N 1
ATOM 807 C CA . LEU A 1 99 ? 9.621 5.752 -7.435 1.00 87.31 99 LEU A CA 1
ATOM 808 C C . LEU A 1 99 ? 8.467 4.772 -7.192 1.00 87.31 99 LEU A C 1
ATOM 810 O O . LEU A 1 99 ? 7.785 4.859 -6.173 1.00 87.31 99 LEU A O 1
ATOM 814 N N . HIS A 1 100 ? 8.290 3.805 -8.095 1.00 87.38 100 HIS A N 1
ATOM 815 C CA . HIS A 1 100 ? 7.241 2.796 -7.975 1.00 87.38 100 HIS A CA 1
ATOM 816 C C . HIS A 1 100 ? 7.456 1.859 -6.779 1.00 87.38 100 HIS A C 1
ATOM 818 O O . HIS A 1 100 ? 6.480 1.510 -6.117 1.00 87.38 100 HIS A O 1
ATOM 824 N N . LEU A 1 101 ? 8.704 1.498 -6.455 1.00 85.69 101 LEU A N 1
ATOM 825 C CA . LEU A 1 101 ? 9.041 0.724 -5.254 1.00 85.69 101 LEU A CA 1
ATOM 826 C C . LEU A 1 101 ? 8.661 1.476 -3.974 1.00 85.69 101 LEU A C 1
ATOM 828 O O . LEU A 1 101 ? 7.951 0.925 -3.133 1.00 85.69 101 LEU A O 1
ATOM 832 N N . TYR A 1 102 ? 9.061 2.742 -3.841 1.00 87.75 102 TYR A N 1
ATOM 833 C CA . TYR A 1 102 ? 8.694 3.555 -2.680 1.00 87.75 102 TYR A CA 1
ATOM 834 C C . TYR A 1 102 ? 7.181 3.754 -2.576 1.00 87.75 102 TYR A C 1
ATOM 836 O O . TYR A 1 102 ? 6.624 3.591 -1.491 1.00 87.75 102 TYR A O 1
ATOM 844 N N . ALA A 1 103 ? 6.508 4.028 -3.695 1.00 86.25 103 ALA A N 1
ATOM 845 C CA . ALA A 1 103 ? 5.059 4.202 -3.710 1.00 86.25 103 ALA A CA 1
ATOM 846 C C . ALA A 1 103 ? 4.346 2.904 -3.317 1.00 86.25 103 ALA A C 1
ATOM 848 O O . ALA A 1 103 ? 3.423 2.939 -2.514 1.00 86.25 103 ALA A O 1
ATOM 849 N N . SER A 1 104 ? 4.822 1.748 -3.795 1.00 84.75 104 SER A N 1
ATOM 850 C CA . SER A 1 104 ? 4.272 0.443 -3.409 1.00 84.75 104 SER A CA 1
ATOM 851 C C . SER A 1 104 ? 4.459 0.135 -1.920 1.00 84.75 104 SER A C 1
ATOM 853 O O . SER A 1 104 ? 3.551 -0.401 -1.291 1.00 84.75 104 SER A O 1
ATOM 855 N N . MET A 1 105 ? 5.597 0.525 -1.332 1.00 85.38 105 MET A N 1
ATOM 856 C CA . MET A 1 105 ? 5.865 0.356 0.098 1.00 85.38 105 MET A CA 1
ATOM 857 C C . MET A 1 105 ? 4.899 1.194 0.946 1.00 85.38 105 MET A C 1
ATOM 859 O O . MET A 1 105 ? 4.315 0.680 1.898 1.00 85.38 105 MET A O 1
ATOM 863 N N . ILE A 1 106 ? 4.706 2.467 0.580 1.00 84.62 106 ILE A N 1
ATOM 864 C CA . ILE A 1 106 ? 3.764 3.369 1.259 1.00 84.62 106 ILE A CA 1
ATOM 865 C C . ILE A 1 106 ? 2.332 2.854 1.094 1.00 84.62 106 ILE A C 1
ATOM 867 O O . ILE A 1 106 ? 1.612 2.714 2.078 1.00 84.62 106 ILE A O 1
ATOM 871 N N . PHE A 1 107 ? 1.950 2.488 -0.128 1.00 85.31 107 PHE A N 1
ATOM 872 C CA . PHE A 1 107 ? 0.631 1.953 -0.448 1.00 85.31 107 PHE A CA 1
ATOM 873 C C . PHE A 1 107 ? 0.271 0.703 0.372 1.00 85.31 107 PHE A C 1
ATOM 875 O O . PHE A 1 107 ? -0.844 0.599 0.882 1.00 85.31 107 PHE A O 1
ATOM 882 N N . LEU A 1 108 ? 1.216 -0.228 0.547 1.00 83.38 108 LEU A N 1
ATOM 883 C CA . LEU A 1 108 ? 1.011 -1.443 1.347 1.00 83.38 108 LEU A CA 1
ATOM 884 C C . LEU A 1 108 ? 0.869 -1.161 2.848 1.00 83.38 108 LEU A C 1
ATOM 886 O O . LEU A 1 108 ? 0.224 -1.936 3.555 1.00 83.38 108 LEU A O 1
ATOM 890 N N . GLN A 1 109 ? 1.492 -0.087 3.335 1.00 80.25 109 GLN A N 1
ATOM 891 C CA . GLN A 1 109 ? 1.462 0.298 4.744 1.00 80.25 109 GLN A CA 1
ATOM 892 C C . GLN A 1 109 ? 0.200 1.088 5.116 1.00 80.25 109 GLN A C 1
ATOM 894 O O . GLN A 1 109 ? -0.197 1.099 6.283 1.00 80.25 109 GLN A O 1
ATOM 899 N N . ILE A 1 110 ? -0.438 1.742 4.146 1.00 74.25 110 ILE A N 1
ATOM 900 C CA . ILE A 1 110 ? -1.684 2.475 4.365 1.00 74.25 110 ILE A CA 1
ATOM 901 C C . ILE A 1 110 ? -2.797 1.481 4.741 1.00 74.25 110 ILE A C 1
ATOM 903 O O . ILE A 1 110 ? -2.998 0.475 4.074 1.00 74.25 110 ILE A O 1
ATOM 907 N N . ASN A 1 111 ? -3.507 1.759 5.839 1.00 66.12 111 ASN A N 1
ATOM 908 C CA . ASN A 1 111 ? -4.783 1.136 6.230 1.00 66.12 111 ASN A CA 1
ATOM 909 C C . ASN A 1 111 ? -4.842 -0.407 6.278 1.00 66.12 111 ASN A C 1
ATOM 911 O O . ASN A 1 111 ? -5.893 -0.989 6.015 1.00 66.12 111 ASN A O 1
ATOM 915 N N . ASP A 1 112 ? -3.742 -1.080 6.630 1.00 69.50 112 ASP A N 1
ATOM 916 C CA . ASP A 1 112 ? -3.651 -2.552 6.614 1.00 69.50 112 ASP A CA 1
ATOM 917 C C . ASP A 1 112 ? -3.968 -3.162 5.226 1.00 69.50 112 ASP A C 1
ATOM 919 O O . ASP A 1 112 ? -4.330 -4.339 5.109 1.00 69.50 112 ASP A O 1
ATOM 923 N N . ASN A 1 113 ? -3.765 -2.379 4.155 1.00 75.75 113 ASN A N 1
ATOM 924 C CA . ASN A 1 113 ? -3.973 -2.769 2.758 1.00 75.75 113 ASN A CA 1
ATOM 925 C C . ASN A 1 113 ? -3.241 -4.068 2.392 1.00 75.75 113 ASN A C 1
ATOM 927 O O . ASN A 1 113 ? -3.733 -4.854 1.583 1.00 75.75 113 ASN A O 1
ATOM 931 N N . ILE A 1 114 ? -2.106 -4.347 3.041 1.00 82.50 114 ILE A N 1
ATOM 932 C CA . ILE A 1 114 ? -1.343 -5.592 2.887 1.00 82.50 114 ILE A CA 1
ATOM 933 C C . ILE A 1 114 ? -2.190 -6.861 3.073 1.00 82.50 114 ILE A C 1
ATOM 935 O O . ILE A 1 114 ? -1.974 -7.853 2.372 1.00 82.50 114 ILE A O 1
ATOM 939 N N . ILE A 1 115 ? -3.171 -6.840 3.978 1.00 86.00 115 ILE A N 1
ATOM 940 C CA . ILE A 1 115 ? -4.028 -7.999 4.240 1.00 86.00 115 ILE A CA 1
ATOM 941 C C . ILE A 1 115 ? -4.975 -8.227 3.061 1.00 86.00 115 ILE A C 1
ATOM 943 O O . ILE A 1 115 ? -5.085 -9.350 2.566 1.00 86.00 115 ILE A O 1
ATOM 947 N N . TYR A 1 116 ? -5.619 -7.164 2.575 1.00 86.31 116 TYR A N 1
ATOM 948 C CA . TYR A 1 116 ? -6.538 -7.243 1.439 1.00 86.31 116 TYR A CA 1
ATOM 949 C C . TYR A 1 116 ? -5.806 -7.616 0.145 1.00 86.31 116 TYR A C 1
ATOM 951 O O . TYR A 1 116 ? -6.311 -8.435 -0.623 1.00 86.31 116 TYR A O 1
ATOM 959 N N . VAL A 1 117 ? -4.577 -7.122 -0.055 1.00 87.00 117 VAL A N 1
ATOM 960 C CA . VA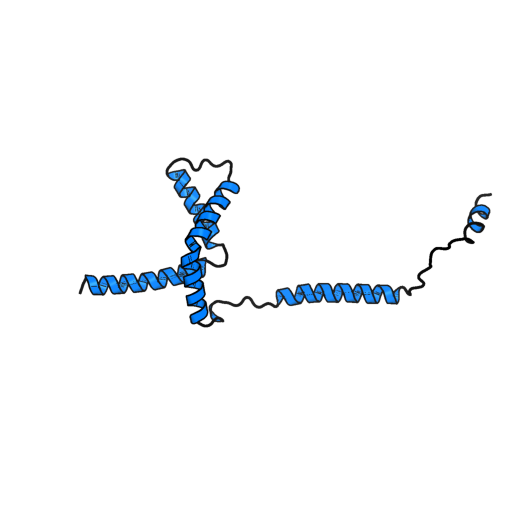L A 1 117 ? -3.692 -7.569 -1.147 1.00 87.00 117 VAL A CA 1
ATOM 961 C C . VAL A 1 117 ? -3.401 -9.068 -1.036 1.00 87.00 117 VAL A C 1
ATOM 963 O O . VAL A 1 117 ? -3.470 -9.784 -2.034 1.00 87.00 117 VAL A O 1
ATOM 966 N N . GLY A 1 118 ? -3.120 -9.570 0.169 1.00 87.56 118 GLY A N 1
ATOM 967 C CA . GLY A 1 118 ? -2.909 -11.000 0.404 1.00 87.56 118 GLY A CA 1
ATOM 968 C C . GLY A 1 118 ? -4.125 -11.849 0.023 1.00 87.56 118 GLY A C 1
ATOM 969 O O . GLY A 1 118 ? -3.983 -12.839 -0.697 1.00 87.56 118 GLY A O 1
ATOM 970 N N . ILE A 1 119 ? -5.325 -11.436 0.443 1.00 88.50 119 ILE A N 1
ATOM 971 C CA . ILE A 1 119 ? -6.588 -12.110 0.092 1.00 88.50 119 ILE A CA 1
ATOM 972 C C . ILE A 1 119 ? -6.802 -12.094 -1.428 1.00 88.50 119 ILE A C 1
ATOM 974 O O . ILE A 1 119 ? -7.120 -13.132 -2.013 1.00 88.50 119 ILE A O 1
ATOM 978 N N . LEU A 1 120 ? -6.560 -10.954 -2.082 1.00 89.50 120 LEU A N 1
ATOM 979 C CA . LEU A 1 120 ? -6.665 -10.817 -3.536 1.00 89.50 120 LEU A CA 1
ATOM 980 C C . LEU A 1 120 ? -5.720 -11.787 -4.267 1.00 89.50 120 LEU A C 1
ATOM 982 O O . LEU A 1 120 ? -6.142 -12.475 -5.195 1.00 89.50 120 LEU A O 1
ATOM 986 N N . CYS A 1 121 ? -4.467 -11.904 -3.820 1.00 89.75 121 CYS A N 1
ATOM 987 C CA . CYS A 1 121 ? -3.488 -12.840 -4.380 1.00 89.75 121 CYS A CA 1
ATOM 988 C C . CYS A 1 121 ? -3.925 -14.307 -4.245 1.00 89.75 121 CYS A C 1
ATOM 990 O O . CYS A 1 121 ? -3.728 -15.093 -5.174 1.00 89.75 121 CYS A O 1
ATOM 992 N N . VAL A 1 122 ? -4.539 -14.687 -3.120 1.00 92.19 122 VAL A N 1
ATOM 993 C CA . VAL A 1 122 ? -5.078 -16.045 -2.926 1.00 92.19 122 VAL A CA 1
ATOM 994 C C . VAL A 1 122 ? -6.223 -16.313 -3.903 1.00 92.19 122 VAL A C 1
ATOM 996 O O . VAL A 1 122 ? -6.223 -17.348 -4.571 1.00 92.19 122 VAL A O 1
ATOM 999 N N . VAL A 1 123 ? -7.162 -15.373 -4.042 1.00 90.06 123 VAL A N 1
ATOM 1000 C CA . VAL A 1 123 ? -8.275 -15.490 -4.998 1.00 90.06 123 VAL A CA 1
ATOM 1001 C C . VAL A 1 123 ? -7.754 -15.589 -6.435 1.00 90.06 123 VAL A C 1
ATOM 1003 O O . VAL A 1 123 ? -8.183 -16.468 -7.181 1.00 90.06 123 VAL A O 1
ATOM 1006 N N . LEU A 1 124 ? -6.774 -14.763 -6.813 1.00 90.25 124 LEU A N 1
ATOM 1007 C CA . LEU A 1 124 ? -6.129 -14.828 -8.128 1.00 90.25 124 LEU A CA 1
ATOM 1008 C C . LEU A 1 124 ? -5.425 -16.168 -8.366 1.00 90.25 124 LEU A C 1
ATOM 1010 O O . LEU A 1 124 ? -5.548 -16.728 -9.452 1.00 90.25 124 LEU A O 1
ATOM 1014 N N . SER A 1 125 ? -4.738 -16.714 -7.361 1.00 92.25 125 SER A N 1
ATOM 1015 C CA . SER A 1 125 ? -4.101 -18.035 -7.447 1.00 92.25 125 SER A CA 1
ATOM 1016 C C . SER A 1 125 ? -5.121 -19.137 -7.747 1.00 92.25 125 SER A C 1
ATOM 1018 O O . SER A 1 125 ? -4.908 -19.962 -8.639 1.00 92.25 125 SER A O 1
ATOM 1020 N N . ILE A 1 126 ? -6.275 -19.102 -7.073 1.00 91.88 126 ILE A N 1
ATOM 1021 C CA . ILE A 1 126 ? -7.377 -20.039 -7.318 1.00 91.88 126 ILE A CA 1
ATOM 1022 C C . ILE A 1 126 ? -7.901 -19.890 -8.753 1.00 91.88 126 ILE A C 1
ATOM 1024 O O . ILE A 1 126 ? -8.067 -20.890 -9.452 1.00 91.88 126 ILE A O 1
ATOM 1028 N N . ILE A 1 127 ? -8.115 -18.658 -9.224 1.00 91.56 127 ILE A N 1
ATOM 1029 C CA . ILE A 1 127 ? -8.585 -18.394 -10.593 1.00 91.56 127 ILE A CA 1
ATOM 1030 C C . ILE A 1 127 ? -7.583 -18.923 -11.626 1.00 91.56 127 ILE A C 1
ATOM 1032 O O . ILE A 1 127 ? -7.978 -19.621 -12.557 1.00 91.56 127 ILE A O 1
ATOM 1036 N N . ILE A 1 128 ? -6.289 -18.640 -11.455 1.00 90.50 128 ILE A N 1
ATOM 1037 C CA . ILE A 1 128 ? -5.230 -19.105 -12.362 1.00 90.50 128 ILE A CA 1
ATOM 1038 C C . ILE A 1 128 ? -5.176 -20.635 -12.387 1.00 90.50 128 ILE A C 1
ATOM 1040 O O . ILE A 1 128 ? -5.034 -21.221 -13.459 1.00 90.50 128 ILE A O 1
ATOM 1044 N N . TYR A 1 129 ? -5.336 -21.292 -11.237 1.00 92.62 129 TYR A N 1
ATOM 1045 C CA . TYR A 1 129 ? -5.407 -22.750 -11.161 1.00 92.62 129 TYR A CA 1
ATOM 1046 C C . TYR A 1 129 ? -6.589 -23.316 -11.963 1.00 92.62 129 TYR A C 1
ATOM 1048 O O . TYR A 1 129 ? -6.403 -24.235 -12.764 1.00 92.62 129 TYR A O 1
ATOM 1056 N N . PHE A 1 130 ? -7.784 -22.733 -11.818 1.00 91.94 130 PHE A N 1
ATOM 1057 C CA . PHE A 1 130 ? -8.960 -23.135 -12.598 1.00 91.94 130 PHE A CA 1
ATOM 1058 C C . PHE A 1 130 ? -8.789 -22.892 -14.099 1.00 91.94 130 PHE A C 1
ATOM 1060 O O . PHE A 1 130 ? -9.155 -23.754 -14.902 1.00 91.94 130 PHE A O 1
ATOM 1067 N N . LEU A 1 131 ? -8.214 -21.750 -14.485 1.00 90.62 131 LEU A N 1
ATOM 1068 C CA . LEU A 1 131 ? -7.900 -21.456 -15.882 1.00 90.62 131 LEU A CA 1
ATOM 1069 C C . LEU A 1 131 ? -6.909 -22.472 -16.443 1.00 90.62 131 LEU A C 1
ATOM 1071 O O . LEU A 1 131 ? -7.110 -22.954 -17.549 1.00 90.62 131 LEU A O 1
ATOM 1075 N N . ASN A 1 132 ? -5.886 -22.847 -15.678 1.00 91.50 132 ASN A N 1
ATOM 1076 C CA . ASN A 1 132 ? -4.901 -23.828 -16.114 1.00 91.50 132 ASN A CA 1
ATOM 1077 C C . ASN A 1 132 ? -5.537 -25.207 -16.348 1.00 91.50 132 A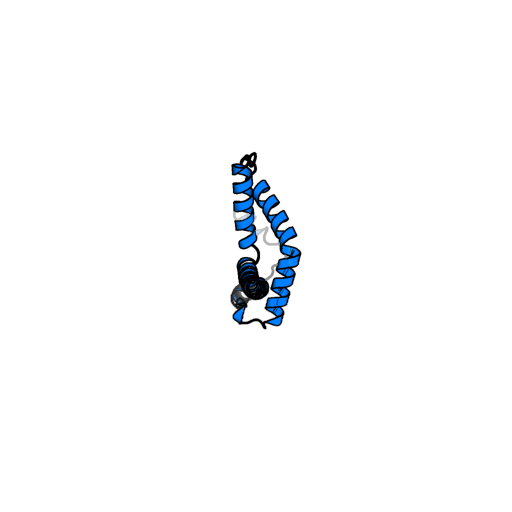SN A C 1
ATOM 1079 O O . ASN A 1 132 ? -5.292 -25.821 -17.379 1.00 91.50 132 ASN A O 1
ATOM 1083 N N . ILE A 1 133 ? -6.417 -25.666 -15.451 1.00 88.12 133 ILE A N 1
ATOM 1084 C CA . ILE A 1 133 ? -7.166 -26.917 -15.666 1.00 88.12 133 ILE A CA 1
ATOM 1085 C C . ILE A 1 133 ? -8.053 -26.823 -16.909 1.00 88.12 133 ILE A C 1
ATOM 1087 O O . ILE A 1 133 ? -8.053 -27.734 -17.725 1.00 88.12 133 ILE A O 1
ATOM 1091 N N . THR A 1 134 ? -8.804 -25.732 -17.052 1.00 88.00 134 THR A N 1
ATOM 1092 C CA . THR A 1 134 ? -9.781 -25.566 -18.143 1.00 88.00 134 THR A CA 1
ATOM 1093 C C . THR A 1 134 ? -9.113 -25.379 -19.507 1.00 88.00 134 THR A C 1
ATOM 1095 O O . THR A 1 134 ? -9.701 -25.710 -20.526 1.00 88.00 134 THR A O 1
ATOM 1098 N N . LEU A 1 135 ? -7.905 -24.811 -19.542 1.00 76.06 135 LEU A N 1
ATOM 1099 C CA . LEU A 1 135 ? -7.156 -24.564 -20.774 1.00 76.06 135 LEU A CA 1
ATOM 1100 C C . LEU A 1 135 ? -6.293 -25.770 -21.190 1.00 76.06 135 LEU A C 1
ATOM 1102 O O . LEU A 1 135 ? -5.963 -25.897 -22.367 1.00 76.06 135 LEU A O 1
ATOM 1106 N N . LEU A 1 136 ? -5.884 -26.614 -20.233 1.00 61.25 136 LEU A N 1
A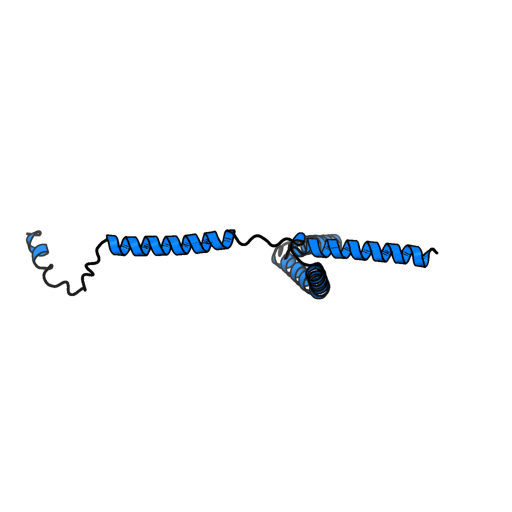TOM 1107 C CA . LEU A 1 136 ? -5.026 -27.783 -20.467 1.00 61.25 136 LEU A CA 1
ATOM 1108 C C . LEU A 1 136 ? -5.813 -29.103 -20.605 1.00 61.25 136 LEU A C 1
ATOM 1110 O O . LEU A 1 136 ? -5.280 -30.052 -21.180 1.00 61.25 136 LEU A O 1
ATOM 1114 N N . GLY A 1 137 ? -7.030 -29.181 -20.057 1.00 54.41 137 GLY A N 1
ATOM 1115 C CA . GLY A 1 137 ? -7.955 -30.317 -20.197 1.00 54.41 137 GLY A CA 1
ATOM 1116 C C . GLY A 1 137 ? -8.877 -30.184 -21.399 1.00 54.41 137 GLY A C 1
ATOM 1117 O O . GLY A 1 137 ? -9.166 -31.237 -22.010 1.00 54.41 137 GLY A O 1
#

pLDDT: mean 74.06, std 14.78, range [39.59, 92.62]

Radius of gyration: 32.18 Å; chains: 1; bounding box: 35×86×79 Å

Organism: NCBI:txid1070528

Sequence (137 aa):
MFIEYMKQNTSNENRPQISVKASDIQSHLEHNELVETESITKNYEKKKLTIMDEPLNNIVDKTLNFTVYSFDDYSEALEQVKSRFPNESFEGFSGNLKLHLYASMIFLQINDNIIYVGILCVVLSIIIYFLNITLLG

Secondary structure (DSSP, 8-state):
--HHHHHSSTT---S------HHHHHHHHHHHHHHHHHHHHHHHTS----TTTS-HHHHHHHHHHHHHHHHHHHHHHHHHHHHH-TTS---SHHHHHHHHHHHHHHHHHGGGHHHHHHHHHHHHHHHHHHHHHHHH-